Protein AF-A0A821QYK1-F1 (afdb_monomer_lite)

Secondary structure (DSSP, 8-state):
---GGG--HHHHHHHT----------HHHHH-EEEETTEES-HHHHHHHHHHHHHHHHGGGGT--GGG--

Sequence (70 aa):
STLLLYDGSILSSTQNVIVISIEYRIDSLGFLYLGTPDAPGNQGLFDQQLALEWIHKNIRNFGGYPQRIT

Structure (mmCIF, N/CA/C/O backbone):
data_AF-A0A821QYK1-F1
#
_entry.id   AF-A0A821QYK1-F1
#
loop_
_atom_site.group_PDB
_atom_site.id
_atom_site.type_symbol
_atom_site.label_atom_id
_atom_site.label_alt_id
_atom_site.label_comp_id
_atom_site.label_asym_id
_atom_site.label_entity_id
_atom_site.label_seq_id
_atom_site.pdbx_PDB_ins_code
_atom_site.Cartn_x
_atom_site.Cartn_y
_atom_site.Cartn_z
_atom_site.occupancy
_atom_site.B_iso_or_equiv
_atom_site.auth_seq_id
_atom_site.auth_comp_id
_atom_site.auth_asym_id
_atom_site.auth_atom_id
_atom_site.pdbx_PDB_model_num
ATOM 1 N N . SER A 1 1 ? 1.582 -12.350 5.529 1.00 56.28 1 SER A N 1
ATOM 2 C CA . SER A 1 1 ? 1.313 -12.206 6.973 1.00 56.28 1 SER A CA 1
ATOM 3 C C . SER A 1 1 ? 2.103 -11.007 7.418 1.00 56.28 1 SER A C 1
ATOM 5 O O . SER A 1 1 ? 3.294 -10.982 7.132 1.00 56.28 1 SER A O 1
ATOM 7 N N . THR A 1 2 ? 1.467 -10.032 8.059 1.00 75.75 2 THR A N 1
ATOM 8 C CA . THR A 1 2 ? 2.167 -8.855 8.580 1.00 75.75 2 THR A CA 1
ATOM 9 C C . THR A 1 2 ? 3.113 -9.243 9.715 1.00 75.75 2 THR A C 1
ATOM 11 O O . THR A 1 2 ? 2.944 -10.277 10.368 1.00 75.75 2 THR A O 1
ATOM 14 N N . LEU A 1 3 ? 4.141 -8.422 9.937 1.00 88.75 3 LEU A N 1
ATOM 15 C CA . LEU A 1 3 ? 5.024 -8.565 11.094 1.00 88.75 3 LEU A CA 1
ATOM 16 C C . LEU A 1 3 ? 4.236 -8.298 12.382 1.00 88.75 3 LEU A C 1
ATOM 18 O O . LEU A 1 3 ? 3.377 -7.422 12.400 1.00 88.75 3 LEU A O 1
ATOM 22 N N . LEU A 1 4 ? 4.580 -8.990 13.476 1.00 89.50 4 LEU A N 1
ATOM 23 C CA . LEU A 1 4 ? 3.919 -8.824 14.783 1.00 89.50 4 LEU A CA 1
ATOM 24 C C . LEU A 1 4 ? 3.938 -7.373 15.287 1.00 89.50 4 LEU A C 1
ATOM 26 O O . LEU A 1 4 ? 3.004 -6.936 15.947 1.00 89.50 4 LEU A O 1
ATOM 30 N N . LEU A 1 5 ? 4.983 -6.613 14.941 1.00 90.38 5 LEU A N 1
ATOM 31 C CA . LEU A 1 5 ? 5.091 -5.187 15.263 1.00 90.38 5 LEU A CA 1
ATOM 32 C C . LEU A 1 5 ? 3.966 -4.343 14.633 1.00 90.38 5 LEU A C 1
ATOM 34 O O . LEU A 1 5 ? 3.625 -3.290 15.160 1.00 90.38 5 LEU A O 1
ATOM 38 N N . TYR A 1 6 ? 3.401 -4.803 13.516 1.00 92.38 6 TYR A N 1
ATOM 39 C CA . TYR A 1 6 ? 2.330 -4.141 12.773 1.00 92.38 6 TYR A CA 1
ATOM 40 C C . TYR A 1 6 ? 0.966 -4.801 12.998 1.00 92.38 6 TYR A C 1
ATOM 42 O O . TYR A 1 6 ? 0.065 -4.637 12.173 1.00 92.38 6 TYR A O 1
ATOM 50 N N . ASP A 1 7 ? 0.794 -5.558 14.087 1.00 93.75 7 ASP A N 1
ATOM 51 C CA . ASP A 1 7 ? -0.534 -6.027 14.469 1.00 93.75 7 ASP A CA 1
ATOM 52 C C . ASP A 1 7 ? -1.444 -4.828 14.792 1.00 93.75 7 ASP A C 1
ATOM 54 O O . ASP A 1 7 ? -1.290 -4.130 15.795 1.00 93.75 7 ASP A O 1
ATOM 58 N N . GLY A 1 8 ? -2.410 -4.590 13.905 1.00 94.50 8 GLY A N 1
ATOM 59 C CA . GLY A 1 8 ? -3.381 -3.509 14.013 1.00 94.50 8 GLY A CA 1
ATOM 60 C C . GLY A 1 8 ? -4.489 -3.754 15.036 1.00 94.50 8 GLY A C 1
ATOM 61 O O . GLY A 1 8 ? -5.312 -2.858 15.232 1.00 94.50 8 GLY A O 1
ATOM 62 N N . SER A 1 9 ? -4.540 -4.930 15.676 1.00 94.81 9 SER A N 1
ATOM 63 C CA . SER A 1 9 ? -5.629 -5.331 16.575 1.00 94.81 9 SER A CA 1
ATOM 64 C C . SER A 1 9 ? -5.846 -4.332 17.716 1.00 94.81 9 SER A C 1
ATOM 66 O O . SER A 1 9 ? -6.961 -3.843 17.901 1.00 94.81 9 SER A O 1
ATOM 68 N N . ILE A 1 10 ? -4.771 -3.946 18.410 1.00 95.31 10 ILE A N 1
ATOM 69 C CA . ILE A 1 10 ? -4.815 -2.995 19.529 1.00 95.31 10 ILE A CA 1
ATOM 70 C C . ILE A 1 10 ? -5.264 -1.605 19.068 1.00 95.31 10 ILE A C 1
ATOM 72 O O . ILE A 1 10 ? -6.092 -0.969 19.723 1.00 95.31 10 ILE A O 1
ATOM 76 N N . LEU A 1 11 ? -4.748 -1.114 17.938 1.00 96.56 11 LEU A N 1
ATOM 77 C CA . LEU A 1 11 ? -5.130 0.202 17.417 1.00 96.56 11 LEU A CA 1
ATOM 78 C C . LEU A 1 11 ? -6.610 0.219 17.010 1.00 96.56 11 LEU A C 1
ATOM 80 O O . LEU A 1 11 ? -7.339 1.145 17.367 1.00 96.56 11 LEU A O 1
ATOM 84 N N . SER A 1 12 ? -7.062 -0.834 16.326 1.00 97.12 12 SER A N 1
ATOM 85 C CA . SER A 1 12 ? -8.452 -0.977 15.899 1.00 97.12 12 SER A CA 1
ATOM 86 C C . SER A 1 12 ? -9.413 -1.022 17.091 1.00 97.12 12 SER A C 1
ATOM 88 O O . SER A 1 12 ? -10.405 -0.288 17.105 1.00 97.12 12 SER A O 1
ATOM 90 N N . SER A 1 13 ? -9.088 -1.803 18.129 1.00 96.44 13 SER A N 1
ATOM 91 C CA . SER A 1 13 ? -9.949 -1.963 19.306 1.00 96.44 13 SER A CA 1
ATOM 92 C C . SER A 1 13 ? -9.968 -0.742 20.226 1.00 96.44 13 SER A C 1
ATOM 94 O O . SER A 1 13 ? -10.972 -0.496 20.887 1.00 96.44 13 SER A O 1
ATOM 96 N N . THR A 1 14 ? -8.870 0.016 20.308 1.00 97.75 14 THR A N 1
ATOM 97 C CA . THR A 1 14 ? -8.761 1.151 21.244 1.00 97.75 14 THR A CA 1
ATOM 98 C C . THR A 1 14 ? -9.226 2.478 20.655 1.00 97.75 14 THR A C 1
ATOM 100 O O . THR A 1 14 ? -9.721 3.317 21.403 1.00 97.75 14 THR A O 1
ATOM 103 N N . GLN A 1 15 ? -9.089 2.680 19.340 1.00 97.31 15 GLN A N 1
ATOM 104 C CA . GLN A 1 15 ? -9.412 3.955 18.681 1.00 97.31 15 GLN A CA 1
ATOM 105 C C . GLN A 1 15 ? -10.700 3.916 17.852 1.00 97.31 15 GLN A C 1
ATOM 107 O O . GLN A 1 15 ? -11.073 4.929 17.266 1.00 97.31 15 GLN A O 1
ATOM 112 N N . ASN A 1 16 ? -11.393 2.772 17.805 1.00 94.81 16 ASN A N 1
ATOM 113 C CA . ASN A 1 16 ? -12.597 2.580 16.993 1.00 94.81 16 ASN A CA 1
ATOM 114 C C . ASN A 1 16 ? -12.363 2.940 15.511 1.00 94.81 16 ASN A C 1
ATOM 116 O O . ASN A 1 16 ? -13.111 3.703 14.895 1.00 94.81 16 ASN A O 1
ATOM 120 N N . VAL A 1 17 ? -11.274 2.403 14.957 1.00 97.12 17 VAL A N 1
ATOM 121 C CA . VAL A 1 17 ? -10.872 2.565 13.553 1.00 97.12 17 VAL A CA 1
ATOM 122 C C . VAL A 1 17 ? -10.677 1.203 12.896 1.00 97.12 17 VAL A C 1
ATOM 124 O O . VAL A 1 17 ? -10.400 0.208 13.566 1.00 97.12 17 VAL A O 1
ATOM 127 N N . ILE A 1 18 ? -10.787 1.156 11.571 1.00 97.75 18 ILE A N 1
ATOM 128 C CA . ILE A 1 18 ? -10.419 -0.029 10.791 1.00 97.75 18 ILE A CA 1
ATOM 129 C C . ILE A 1 18 ? -8.950 0.107 10.403 1.00 97.75 18 ILE A C 1
ATOM 131 O O . ILE A 1 18 ? -8.559 1.118 9.825 1.00 97.75 18 ILE A O 1
ATOM 135 N N . VAL A 1 19 ? -8.154 -0.917 10.702 1.00 97.31 19 VAL A N 1
ATOM 136 C CA . VAL A 1 19 ? -6.752 -0.994 10.281 1.00 97.31 19 VAL A CA 1
ATOM 137 C C . VAL A 1 19 ? -6.647 -1.989 9.133 1.00 97.31 19 VAL A C 1
ATOM 139 O O . VAL A 1 19 ? -7.089 -3.130 9.253 1.00 97.31 19 VAL A O 1
ATOM 142 N N . ILE A 1 20 ? -6.066 -1.551 8.018 1.00 96.75 20 ILE A N 1
ATOM 143 C CA . ILE A 1 20 ? -5.840 -2.373 6.827 1.00 96.75 20 ILE A CA 1
ATOM 144 C C . ILE A 1 20 ? -4.340 -2.409 6.573 1.00 96.75 20 ILE A C 1
ATOM 146 O O . ILE A 1 20 ? -3.676 -1.378 6.616 1.00 96.75 20 ILE A O 1
ATOM 150 N N . SER A 1 21 ? -3.817 -3.597 6.292 1.00 96.62 21 SER A N 1
ATOM 151 C CA . SER A 1 21 ? -2.453 -3.782 5.805 1.00 96.62 21 SER A CA 1
ATOM 152 C C . SER A 1 21 ? -2.493 -4.242 4.355 1.00 96.62 21 SER A C 1
ATOM 154 O O . SER A 1 21 ? -3.385 -4.993 3.957 1.00 96.62 21 SER A O 1
ATOM 156 N N . ILE A 1 22 ? -1.537 -3.763 3.567 1.00 96.81 22 ILE A N 1
ATOM 157 C CA . ILE A 1 22 ? -1.370 -4.136 2.166 1.00 96.81 22 ILE A CA 1
ATOM 158 C C . ILE A 1 22 ? 0.064 -4.600 1.960 1.00 96.81 22 ILE A C 1
ATOM 160 O O . ILE A 1 22 ? 0.988 -4.088 2.588 1.00 96.81 22 ILE A O 1
ATOM 164 N N . GLU A 1 23 ? 0.233 -5.553 1.060 1.00 96.94 23 GLU A N 1
ATOM 165 C CA . GLU A 1 23 ? 1.543 -5.970 0.580 1.00 96.94 23 GLU A CA 1
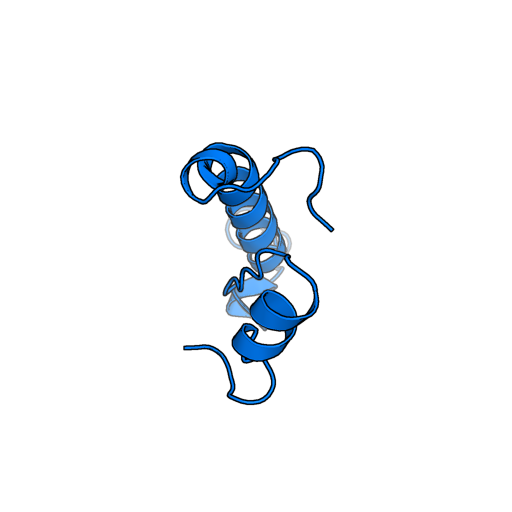ATOM 166 C C . GLU A 1 23 ? 1.751 -5.359 -0.806 1.00 96.94 23 GLU A C 1
ATOM 168 O O . GLU A 1 23 ? 0.805 -5.233 -1.586 1.00 96.94 23 GLU A O 1
ATOM 173 N N . TYR A 1 24 ? 2.984 -4.983 -1.123 1.00 98.19 24 TYR A N 1
ATOM 174 C CA . TYR A 1 24 ? 3.351 -4.445 -2.429 1.00 98.19 24 TYR A CA 1
ATOM 175 C C . TYR A 1 24 ? 4.748 -4.925 -2.809 1.00 98.19 24 TYR A C 1
ATOM 177 O O . TYR A 1 24 ? 5.542 -5.315 -1.946 1.00 98.19 24 TYR A O 1
ATOM 185 N N . ARG A 1 25 ? 5.065 -4.921 -4.107 1.00 98.50 25 ARG A N 1
ATOM 186 C CA . ARG A 1 25 ? 6.397 -5.326 -4.566 1.00 98.50 25 ARG A CA 1
ATOM 187 C C . ARG A 1 25 ? 7.465 -4.352 -4.065 1.00 98.50 25 ARG A C 1
ATOM 189 O O . ARG A 1 25 ? 7.332 -3.138 -4.198 1.00 98.50 25 ARG A O 1
ATOM 196 N N . ILE A 1 26 ? 8.553 -4.903 -3.536 1.00 97.94 26 ILE A N 1
ATOM 197 C CA . ILE A 1 26 ? 9.715 -4.167 -3.024 1.00 97.94 26 ILE A CA 1
ATOM 198 C C . ILE A 1 26 ? 10.949 -4.398 -3.903 1.00 97.94 26 ILE A C 1
ATOM 200 O O . ILE A 1 26 ? 10.966 -5.312 -4.730 1.00 97.94 26 ILE A O 1
ATOM 204 N N . ASP A 1 27 ? 11.984 -3.580 -3.692 1.00 98.06 27 ASP A N 1
ATOM 205 C CA . ASP A 1 27 ? 13.293 -3.700 -4.353 1.00 98.06 27 ASP A CA 1
ATOM 206 C C . ASP A 1 27 ? 13.163 -3.737 -5.896 1.00 98.06 27 ASP A C 1
ATOM 208 O O . ASP A 1 27 ? 12.219 -3.177 -6.459 1.00 98.06 27 ASP A O 1
ATOM 212 N N . SER A 1 28 ? 14.087 -4.388 -6.602 1.00 97.56 28 SER A N 1
ATOM 213 C CA . SER A 1 28 ? 14.065 -4.556 -8.059 1.00 97.56 28 SER A CA 1
ATOM 214 C C . SER A 1 28 ? 12.730 -5.092 -8.595 1.00 97.56 28 SER A C 1
ATOM 216 O O . SER A 1 28 ? 12.268 -4.635 -9.636 1.00 97.56 28 SER A O 1
ATOM 218 N N . LEU A 1 29 ? 12.035 -5.975 -7.875 1.00 97.88 29 LEU A N 1
ATOM 219 C CA . LEU A 1 29 ? 10.734 -6.494 -8.318 1.00 97.88 29 LEU A CA 1
ATOM 220 C C . LEU A 1 29 ? 9.633 -5.422 -8.348 1.00 97.88 29 LEU A C 1
ATOM 222 O O . LEU A 1 29 ? 8.700 -5.526 -9.144 1.00 97.88 29 LEU A O 1
ATOM 226 N N . GLY A 1 30 ? 9.720 -4.409 -7.484 1.00 98.12 30 GLY A N 1
ATOM 227 C CA . GLY A 1 30 ? 8.767 -3.298 -7.433 1.00 98.12 30 GLY A CA 1
ATOM 228 C C . GLY A 1 30 ? 9.234 -2.043 -8.163 1.00 98.12 30 GLY A C 1
ATOM 229 O O . GLY A 1 30 ? 8.408 -1.232 -8.578 1.00 98.12 30 GLY A O 1
ATOM 230 N N . PHE A 1 31 ? 10.541 -1.857 -8.321 1.00 98.44 31 PHE A N 1
ATOM 231 C CA . PHE A 1 31 ? 11.108 -0.557 -8.680 1.00 98.44 31 PHE A CA 1
ATOM 232 C C . PHE A 1 31 ? 12.197 -0.624 -9.756 1.00 98.44 31 PHE A C 1
ATOM 234 O O . PHE A 1 31 ? 12.824 0.397 -10.035 1.00 98.44 31 PHE A O 1
ATOM 241 N N . LEU A 1 32 ? 12.415 -1.777 -10.403 1.00 98.38 32 LEU A N 1
ATOM 242 C CA . LEU A 1 32 ? 13.321 -1.858 -11.549 1.00 98.38 32 LEU A CA 1
ATOM 243 C C . LEU A 1 32 ? 12.864 -0.914 -12.666 1.00 98.38 32 LEU A C 1
ATOM 245 O O . LEU A 1 32 ? 11.742 -1.006 -13.165 1.00 98.38 32 LEU A O 1
ATOM 249 N N . TYR A 1 33 ? 13.780 -0.049 -13.087 1.00 98.25 33 TYR A N 1
ATOM 250 C CA . TYR A 1 33 ? 13.590 0.895 -14.175 1.00 98.25 33 TYR A CA 1
ATOM 251 C C . TYR A 1 33 ? 14.748 0.776 -15.165 1.00 98.25 33 TYR A C 1
ATOM 253 O O . TYR A 1 33 ? 15.901 0.993 -14.793 1.00 98.25 33 TYR A O 1
ATOM 261 N N . LEU A 1 34 ? 14.440 0.447 -16.422 1.00 98.12 34 LEU A N 1
ATOM 262 C CA . LEU A 1 34 ? 15.427 0.376 -17.512 1.00 98.12 34 LEU A CA 1
ATOM 263 C C . LEU A 1 34 ? 15.131 1.368 -18.649 1.00 98.12 34 LEU A C 1
ATOM 265 O O . LEU A 1 34 ? 15.796 1.334 -19.681 1.00 98.12 34 LEU A O 1
ATOM 269 N N . GLY A 1 35 ? 14.130 2.240 -18.488 1.00 97.31 35 GLY A N 1
ATOM 270 C CA . GLY A 1 35 ? 13.694 3.162 -19.544 1.00 97.31 35 GLY A CA 1
ATOM 271 C C . GLY A 1 35 ? 13.016 2.471 -20.733 1.00 97.31 35 GLY A C 1
ATOM 272 O O . GLY A 1 35 ? 12.913 3.062 -21.805 1.00 97.31 35 GLY A O 1
ATOM 273 N N . THR A 1 36 ? 12.563 1.226 -20.556 1.00 98.06 36 THR A N 1
ATOM 274 C CA . THR A 1 36 ? 11.850 0.439 -21.570 1.00 98.06 36 THR A CA 1
ATOM 275 C C . THR A 1 36 ? 10.389 0.224 -21.169 1.00 98.06 36 THR A C 1
ATOM 277 O O . THR A 1 36 ? 10.074 0.251 -19.976 1.00 98.06 36 THR A O 1
ATOM 280 N N . PRO A 1 37 ? 9.485 -0.045 -22.131 1.00 96.75 37 PRO A N 1
ATOM 281 C CA . PRO A 1 37 ? 8.096 -0.392 -21.826 1.00 96.75 37 PRO A CA 1
ATOM 282 C C . PRO A 1 37 ? 7.947 -1.630 -20.929 1.00 96.75 37 PRO A C 1
ATOM 284 O O . PRO A 1 37 ? 7.009 -1.692 -20.141 1.00 96.75 37 PRO A O 1
ATOM 287 N N . ASP A 1 38 ? 8.880 -2.582 -21.016 1.00 97.00 38 ASP A N 1
ATOM 288 C CA . ASP A 1 38 ? 8.861 -3.820 -20.223 1.00 97.00 38 ASP A CA 1
ATOM 289 C C . ASP A 1 38 ? 9.380 -3.630 -18.786 1.00 97.00 38 ASP A C 1
ATOM 291 O O . ASP A 1 38 ? 9.085 -4.434 -17.904 1.00 97.00 38 ASP A O 1
ATOM 295 N N . ALA A 1 39 ? 10.145 -2.564 -18.529 1.00 97.31 39 ALA A N 1
ATOM 296 C CA . ALA A 1 39 ? 10.635 -2.201 -17.199 1.00 97.31 39 ALA A CA 1
ATOM 297 C C . ALA A 1 39 ? 10.462 -0.689 -16.946 1.00 97.31 39 ALA A C 1
ATOM 299 O O . ALA A 1 39 ? 11.453 0.049 -16.845 1.00 97.31 39 ALA A O 1
ATOM 300 N N . PRO A 1 40 ? 9.204 -0.216 -16.833 1.00 97.25 40 PRO A N 1
ATOM 301 C CA . PRO A 1 40 ? 8.881 1.203 -16.718 1.00 97.25 40 PRO A CA 1
ATOM 302 C C . PRO A 1 40 ? 9.039 1.748 -15.289 1.00 97.25 40 PRO A C 1
ATOM 304 O O . PRO A 1 40 ? 8.824 2.937 -15.065 1.00 97.25 40 PRO A O 1
ATOM 307 N N . GLY A 1 41 ? 9.426 0.913 -14.316 1.00 97.75 41 GLY A N 1
ATOM 308 C CA . GLY A 1 41 ? 9.529 1.295 -12.907 1.00 97.75 41 GLY A CA 1
ATOM 309 C C . GLY A 1 41 ? 8.183 1.376 -12.186 1.00 97.75 41 GLY A C 1
ATOM 310 O O . GLY A 1 41 ? 7.125 1.075 -12.745 1.00 97.75 41 GLY A O 1
ATOM 311 N N . ASN A 1 42 ? 8.249 1.772 -10.911 1.00 98.25 42 ASN A N 1
ATOM 312 C CA . ASN A 1 42 ? 7.113 2.127 -10.045 1.00 98.25 42 ASN A CA 1
ATOM 313 C C . ASN A 1 42 ? 6.016 1.068 -9.878 1.00 98.25 42 ASN A C 1
ATOM 315 O O . ASN A 1 42 ? 4.916 1.371 -9.425 1.00 98.25 42 ASN A O 1
ATOM 319 N N . GLN A 1 43 ? 6.313 -0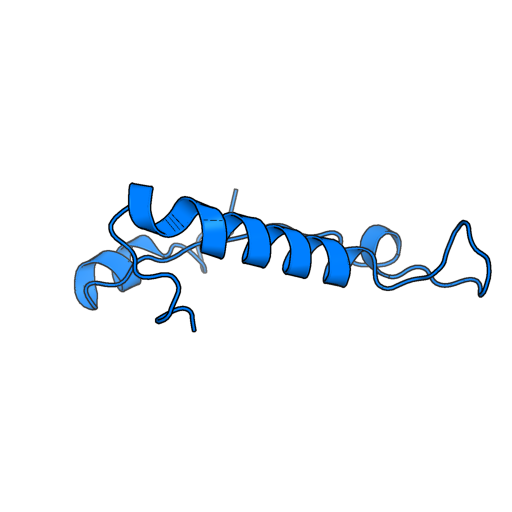.185 -10.184 1.00 98.31 43 GLN A N 1
ATOM 320 C CA . GLN A 1 43 ? 5.376 -1.289 -10.061 1.00 98.31 43 GLN A CA 1
ATOM 321 C C . GLN A 1 43 ? 4.864 -1.466 -8.623 1.00 98.31 43 GLN A C 1
ATOM 323 O O . GLN A 1 43 ? 3.668 -1.656 -8.426 1.00 98.31 43 GLN A O 1
ATOM 328 N N . GLY A 1 44 ? 5.727 -1.282 -7.620 1.00 98.56 44 GLY A N 1
ATOM 329 C CA . GLY A 1 44 ? 5.332 -1.272 -6.209 1.00 98.56 44 GLY A CA 1
ATOM 330 C C . GLY A 1 44 ? 4.399 -0.111 -5.842 1.00 98.56 44 GLY A C 1
ATOM 331 O O . GLY A 1 44 ? 3.514 -0.283 -5.010 1.00 98.56 44 GLY A O 1
ATOM 332 N N . LEU A 1 45 ? 4.531 1.055 -6.489 1.00 98.69 45 LEU A N 1
ATOM 333 C CA . LEU A 1 45 ? 3.596 2.173 -6.290 1.00 98.69 45 LEU A CA 1
ATOM 334 C C . LEU A 1 45 ? 2.243 1.890 -6.947 1.00 98.69 45 LEU A C 1
ATOM 336 O O . LEU A 1 45 ? 1.207 2.202 -6.367 1.00 98.69 45 LEU A O 1
ATOM 340 N N . PHE A 1 46 ? 2.237 1.266 -8.126 1.00 98.50 46 PHE A N 1
ATOM 341 C CA . PHE A 1 46 ? 0.994 0.848 -8.773 1.00 98.50 46 PHE A CA 1
ATOM 342 C C . PHE A 1 46 ? 0.263 -0.236 -7.977 1.00 98.50 46 PHE A C 1
ATOM 344 O O . PHE A 1 46 ? -0.963 -0.197 -7.904 1.00 98.50 46 PHE A O 1
ATOM 351 N N . ASP A 1 47 ? 0.986 -1.144 -7.317 1.00 98.75 47 ASP A N 1
ATOM 352 C CA . ASP A 1 47 ? 0.380 -2.103 -6.388 1.00 98.75 47 ASP A CA 1
ATOM 353 C C . ASP A 1 47 ? -0.336 -1.379 -5.235 1.00 98.75 47 ASP A C 1
ATOM 355 O O . ASP A 1 47 ? -1.483 -1.696 -4.916 1.00 98.75 47 ASP A O 1
ATOM 359 N N . GLN A 1 48 ? 0.310 -0.367 -4.641 1.00 98.62 48 GLN A N 1
ATOM 360 C CA . GLN A 1 48 ? -0.289 0.443 -3.574 1.00 98.62 48 GLN A CA 1
ATOM 361 C C . GLN A 1 48 ? -1.515 1.218 -4.066 1.00 98.62 48 GLN A C 1
ATOM 363 O O . GLN A 1 48 ? -2.546 1.219 -3.393 1.00 98.62 48 GLN A O 1
ATOM 368 N N . GLN A 1 49 ? -1.441 1.836 -5.249 1.00 98.56 49 GLN A N 1
ATOM 369 C CA . GLN A 1 49 ? -2.576 2.537 -5.851 1.00 98.56 49 GLN A CA 1
ATOM 370 C C . GLN A 1 49 ? -3.757 1.584 -6.071 1.00 98.56 49 GLN A C 1
ATOM 372 O O . GLN A 1 49 ? -4.880 1.892 -5.672 1.00 98.56 49 GLN A O 1
ATOM 377 N N . LEU A 1 50 ? -3.504 0.407 -6.644 1.00 98.69 50 LEU A N 1
ATOM 378 C CA . LEU A 1 50 ? -4.534 -0.603 -6.874 1.00 98.69 50 LEU A CA 1
ATOM 379 C C . LEU A 1 50 ? -5.162 -1.079 -5.557 1.00 98.69 50 LEU A C 1
ATOM 381 O O . LEU A 1 50 ? -6.380 -1.264 -5.474 1.00 98.69 50 LEU A O 1
ATOM 385 N N . ALA A 1 51 ? -4.355 -1.244 -4.508 1.00 98.56 51 ALA A N 1
ATOM 386 C CA . ALA A 1 51 ? -4.856 -1.593 -3.187 1.00 98.56 51 ALA A CA 1
ATOM 387 C C . ALA A 1 51 ? -5.747 -0.481 -2.604 1.00 98.56 51 ALA A C 1
ATOM 389 O O . ALA A 1 51 ? -6.820 -0.780 -2.079 1.00 98.56 51 ALA A O 1
ATOM 390 N N . LEU A 1 52 ? -5.371 0.794 -2.752 1.00 98.50 52 LEU A N 1
ATOM 391 C CA . LEU A 1 52 ? -6.197 1.934 -2.331 1.00 98.50 52 LEU A CA 1
ATOM 392 C C . LEU A 1 52 ? -7.519 2.008 -3.106 1.00 98.50 52 LEU A C 1
ATOM 394 O O . LEU A 1 52 ? -8.568 2.231 -2.500 1.00 98.50 52 LEU A O 1
ATOM 398 N N . GLU A 1 53 ? -7.500 1.769 -4.41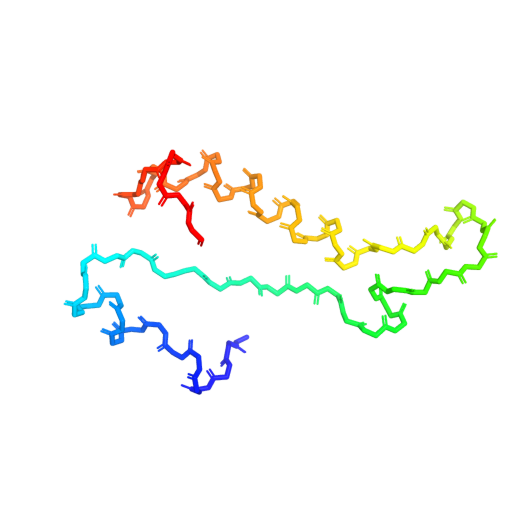8 1.00 98.44 53 GLU A N 1
ATOM 399 C CA . GLU A 1 53 ? -8.713 1.694 -5.243 1.00 98.44 53 GLU A CA 1
ATOM 400 C C . GLU A 1 53 ? -9.640 0.564 -4.773 1.00 98.44 53 GLU A C 1
ATOM 402 O O . GLU A 1 53 ? -10.854 0.759 -4.625 1.00 98.44 53 GLU A O 1
ATOM 407 N N . TRP A 1 54 ? -9.071 -0.608 -4.474 1.00 98.62 54 TRP A N 1
ATOM 408 C CA . TRP A 1 54 ? -9.822 -1.731 -3.922 1.00 98.62 54 TRP A CA 1
ATOM 409 C C . TRP A 1 54 ? -10.416 -1.387 -2.554 1.00 98.62 54 TRP A C 1
ATOM 411 O O . TRP A 1 54 ? -11.610 -1.610 -2.339 1.00 98.62 54 TRP A O 1
ATOM 421 N N . ILE A 1 55 ? -9.631 -0.803 -1.646 1.00 98.50 55 ILE A N 1
ATOM 422 C CA . ILE A 1 55 ? -10.103 -0.390 -0.319 1.00 98.50 55 ILE A CA 1
ATOM 423 C C . ILE A 1 55 ? -11.247 0.608 -0.480 1.00 98.50 55 ILE A C 1
ATOM 425 O O . ILE A 1 55 ? -12.339 0.369 0.028 1.00 98.50 55 ILE A O 1
ATOM 429 N N . HIS A 1 56 ? -11.058 1.679 -1.250 1.00 98.38 56 HIS A N 1
ATOM 430 C CA . HIS A 1 56 ? -12.084 2.700 -1.447 1.00 98.38 56 HIS A CA 1
ATOM 431 C C . HIS A 1 56 ? -13.396 2.109 -2.002 1.00 98.38 56 HIS A C 1
ATOM 433 O O . HIS A 1 56 ? -14.485 2.480 -1.554 1.00 98.38 56 HIS A O 1
ATOM 439 N N . LYS A 1 57 ? -13.312 1.146 -2.932 1.00 98.44 57 LYS A N 1
ATOM 440 C CA . LYS A 1 57 ? -14.481 0.465 -3.512 1.00 98.44 57 LYS A CA 1
ATOM 441 C C . LYS A 1 57 ? -15.194 -0.473 -2.530 1.00 98.44 57 LYS A C 1
ATOM 443 O O . LYS A 1 57 ? -16.412 -0.617 -2.623 1.00 98.44 57 LYS A O 1
ATOM 448 N N . ASN A 1 58 ? -14.469 -1.111 -1.610 1.00 98.44 58 ASN A N 1
ATOM 449 C CA . ASN A 1 58 ? -14.997 -2.223 -0.809 1.00 98.44 58 ASN A CA 1
ATOM 450 C C . ASN A 1 58 ? -15.176 -1.911 0.682 1.00 98.44 58 ASN A C 1
ATOM 452 O O . ASN A 1 58 ? -15.930 -2.617 1.350 1.00 98.44 58 ASN A O 1
ATOM 456 N N . ILE A 1 59 ? -14.539 -0.867 1.219 1.00 98.25 59 ILE A N 1
ATOM 457 C CA . ILE A 1 59 ? -14.437 -0.654 2.672 1.00 98.25 59 ILE A CA 1
ATOM 458 C C . ILE A 1 59 ? -15.789 -0.447 3.367 1.00 98.25 59 ILE A C 1
ATOM 460 O O . ILE A 1 59 ? -15.936 -0.772 4.545 1.00 98.25 59 ILE A O 1
ATOM 464 N N . ARG A 1 60 ? -16.814 -0.004 2.625 1.00 98.00 60 ARG A N 1
ATOM 465 C CA . ARG A 1 60 ? -18.198 0.073 3.126 1.00 98.00 60 ARG A CA 1
ATOM 466 C C . ARG A 1 60 ? -18.727 -1.278 3.608 1.00 98.00 60 ARG A C 1
ATOM 468 O O . ARG A 1 60 ? -19.437 -1.318 4.605 1.00 98.00 60 ARG A O 1
ATOM 475 N N . ASN A 1 61 ? -18.341 -2.376 2.957 1.00 98.19 61 ASN A N 1
ATOM 476 C CA . ASN A 1 61 ? -18.771 -3.729 3.325 1.00 98.19 61 ASN A CA 1
ATOM 477 C C . ASN A 1 61 ? -18.168 -4.204 4.657 1.00 98.19 61 ASN A C 1
ATOM 479 O O . ASN A 1 61 ? -18.666 -5.153 5.250 1.00 98.19 61 ASN A O 1
ATOM 483 N N . PHE A 1 62 ? -17.120 -3.530 5.134 1.00 97.19 62 PHE A N 1
ATOM 484 C CA . PHE A 1 62 ? -16.449 -3.803 6.405 1.00 97.19 62 PHE A CA 1
ATOM 485 C C . PHE A 1 62 ? -16.793 -2.754 7.478 1.00 97.19 62 PHE A C 1
ATOM 487 O O . PHE A 1 62 ? -16.171 -2.726 8.534 1.00 97.19 62 PHE A O 1
ATOM 494 N N . GLY A 1 63 ? -17.768 -1.873 7.214 1.00 97.00 63 GLY A N 1
ATOM 495 C CA . GLY A 1 63 ? -18.210 -0.832 8.148 1.00 97.00 63 GLY A CA 1
ATOM 496 C C . GLY A 1 63 ? -17.408 0.473 8.102 1.00 97.00 63 GLY A C 1
ATOM 497 O O . GLY A 1 63 ? -17.618 1.340 8.949 1.00 97.00 63 GLY A O 1
ATOM 498 N N . GLY A 1 64 ? -16.503 0.647 7.133 1.00 97.25 64 GLY A N 1
ATOM 499 C CA . GLY A 1 64 ? -15.728 1.880 6.984 1.00 97.25 64 GLY A CA 1
ATOM 500 C C . GLY A 1 64 ? -16.320 2.876 5.988 1.00 97.25 64 GLY A C 1
ATOM 501 O O . GLY A 1 64 ? -17.204 2.567 5.188 1.00 97.25 64 GLY A O 1
ATOM 502 N N . TYR A 1 65 ? -15.787 4.097 6.012 1.00 97.44 65 TYR A N 1
ATOM 503 C CA . TYR A 1 65 ? -16.217 5.194 5.145 1.00 97.44 65 TYR A CA 1
ATOM 504 C C . TYR A 1 65 ? -15.114 5.519 4.1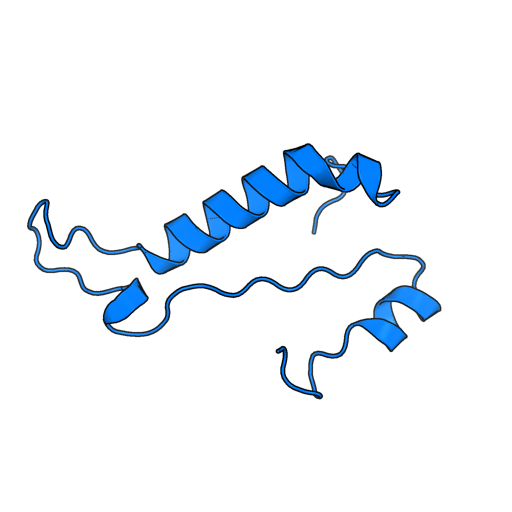25 1.00 97.44 65 TYR A C 1
ATOM 506 O O . TYR A 1 65 ? -14.040 5.946 4.544 1.00 97.44 65 TYR A O 1
ATOM 514 N N . PRO A 1 66 ? -15.357 5.385 2.804 1.00 96.94 66 PRO A N 1
ATOM 515 C CA . PRO A 1 66 ? -14.337 5.635 1.777 1.00 96.94 66 PRO A CA 1
ATOM 516 C C . PRO A 1 66 ? -13.743 7.052 1.805 1.00 96.94 66 PRO A C 1
ATOM 518 O O . PRO A 1 66 ? -12.609 7.255 1.398 1.00 96.94 66 PRO A O 1
ATOM 521 N N . GLN A 1 67 ? -14.493 8.031 2.321 1.00 97.38 67 GLN A N 1
ATOM 522 C CA . GLN A 1 67 ? -14.071 9.431 2.459 1.00 97.38 67 GLN A CA 1
ATOM 523 C C . GLN A 1 67 ? -13.179 9.687 3.691 1.00 97.38 67 GLN A C 1
ATOM 525 O O . GLN A 1 67 ? -12.760 10.819 3.911 1.00 97.38 67 GLN A O 1
ATOM 530 N N . ARG A 1 68 ? -12.944 8.672 4.533 1.00 97.25 68 ARG A N 1
ATOM 531 C CA . ARG A 1 68 ? -12.204 8.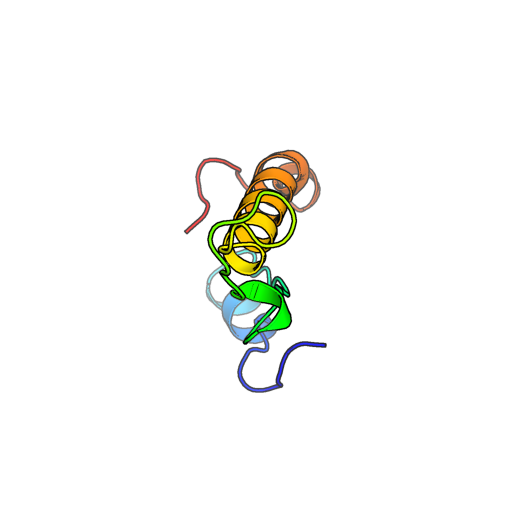773 5.804 1.00 97.25 68 ARG A CA 1
ATOM 532 C C . ARG A 1 68 ? -11.042 7.776 5.858 1.00 97.25 68 ARG A C 1
ATOM 534 O O . ARG A 1 68 ? -10.847 7.111 6.871 1.00 97.25 68 ARG A O 1
ATOM 541 N N . ILE A 1 69 ? -10.327 7.641 4.747 1.00 96.88 69 ILE A N 1
ATOM 542 C CA . ILE A 1 69 ? -9.077 6.879 4.664 1.00 96.88 69 ILE A CA 1
ATOM 543 C C . ILE A 1 69 ? -7.931 7.844 4.992 1.00 96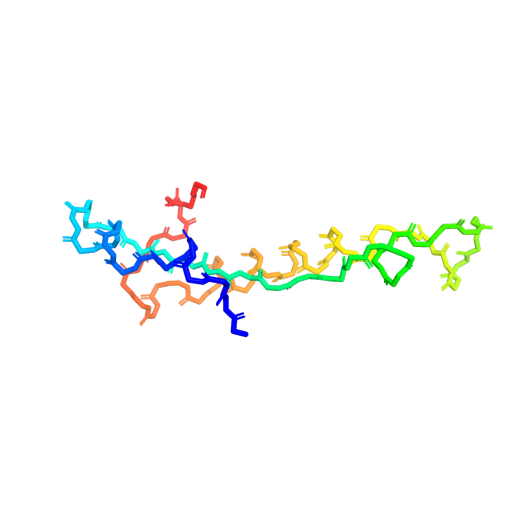.88 69 ILE A C 1
ATOM 545 O O . ILE A 1 69 ? -7.902 8.948 4.446 1.00 96.88 69 ILE A O 1
ATOM 549 N N . THR A 1 70 ? -7.030 7.422 5.880 1.00 94.44 70 THR A N 1
ATOM 550 C CA . THR A 1 70 ? -5.808 8.141 6.271 1.00 94.44 70 THR A CA 1
ATOM 551 C C . THR A 1 70 ? -4.604 7.266 5.980 1.00 94.44 70 THR A C 1
ATOM 553 O O . THR A 1 70 ? -4.715 6.045 6.237 1.00 94.44 70 THR A O 1
#

Foldseek 3Di:
DDDPVPPCPVVCVPVVDDDDDFDFDDDCRQAAPDPDPVGNGRNRVVSVVVVLVVCLVCVVVVVDHSVPDD

Radius of gyration: 15.37 Å; chains: 1; bounding box: 34×22×43 Å

pLDDT: mean 96.18, std 5.8, range [56.28, 98.75]